Protein AF-A0A087UZH4-F1 (afdb_monomer_lite)

Radius of gyration: 19.2 Å; chains: 1; bounding box: 41×36×37 Å

Organism: Stegodyphus mimosarum (NCBI:txid407821)

Structure (mmCIF, N/CA/C/O backbone):
data_AF-A0A087UZH4-F1
#
_entry.id   AF-A0A087UZH4-F1
#
loop_
_atom_site.group_PDB
_atom_site.id
_atom_site.type_symbol
_atom_site.label_atom_id
_atom_site.label_alt_id
_atom_site.label_comp_id
_atom_site.label_asym_id
_atom_site.label_entity_id
_atom_site.label_seq_id
_atom_site.pdbx_PDB_ins_code
_atom_site.Cartn_x
_atom_site.Cartn_y
_atom_site.Cartn_z
_atom_site.occupancy
_atom_site.B_iso_or_equiv
_atom_site.auth_seq_id
_atom_site.auth_comp_id
_atom_site.auth_asym_id
_atom_site.auth_atom_id
_atom_site.pdbx_PDB_model_num
ATOM 1 N N . MET A 1 1 ? -0.709 10.609 -1.194 1.00 79.00 1 MET A N 1
ATOM 2 C CA . MET A 1 1 ? -0.709 10.057 -2.573 1.00 79.00 1 MET A CA 1
ATOM 3 C C . MET A 1 1 ? -0.017 10.911 -3.654 1.00 79.00 1 MET A C 1
ATOM 5 O O . MET A 1 1 ? 0.727 10.332 -4.428 1.00 79.00 1 MET A O 1
ATOM 9 N N . LYS A 1 2 ? -0.232 12.241 -3.793 1.00 94.94 2 LYS A N 1
ATOM 10 C CA . LYS A 1 2 ? 0.367 13.029 -4.912 1.00 94.94 2 LYS A CA 1
ATOM 11 C C . LYS A 1 2 ? 1.903 12.944 -4.979 1.00 94.94 2 LYS A C 1
ATOM 13 O O . LYS A 1 2 ? 2.435 12.729 -6.060 1.00 94.94 2 LYS A O 1
ATOM 18 N N . TYR A 1 3 ? 2.582 13.082 -3.837 1.00 96.75 3 TYR A N 1
ATOM 19 C CA . TYR A 1 3 ? 4.042 12.965 -3.746 1.00 96.75 3 TYR A CA 1
ATOM 20 C C . TYR A 1 3 ? 4.519 11.558 -4.125 1.00 96.75 3 TYR A C 1
ATOM 22 O O . TYR A 1 3 ? 5.307 11.410 -5.050 1.00 96.75 3 TYR A O 1
ATOM 30 N N . ALA A 1 4 ? 3.946 10.527 -3.499 1.00 96.62 4 ALA A N 1
ATOM 31 C CA . ALA A 1 4 ? 4.279 9.136 -3.792 1.00 96.62 4 ALA A CA 1
ATOM 32 C C . ALA A 1 4 ? 4.094 8.790 -5.279 1.00 96.62 4 ALA A C 1
ATOM 34 O O . ALA A 1 4 ? 5.011 8.280 -5.904 1.00 96.62 4 ALA A O 1
ATOM 35 N N . ARG A 1 5 ? 2.973 9.193 -5.896 1.00 95.81 5 ARG A N 1
ATOM 36 C CA . ARG A 1 5 ? 2.749 9.005 -7.341 1.00 95.81 5 ARG A CA 1
ATOM 37 C C . ARG A 1 5 ? 3.766 9.739 -8.210 1.00 95.81 5 ARG A C 1
ATOM 39 O O . ARG A 1 5 ? 4.195 9.192 -9.214 1.00 95.81 5 ARG A O 1
ATOM 46 N N . LYS A 1 6 ? 4.146 10.967 -7.837 1.00 98.12 6 LYS A N 1
ATOM 47 C CA . LYS A 1 6 ? 5.163 11.743 -8.565 1.00 98.12 6 LYS A CA 1
ATOM 48 C C . LYS A 1 6 ? 6.524 11.037 -8.562 1.00 98.12 6 LYS A C 1
ATOM 50 O O . LYS A 1 6 ? 7.261 11.162 -9.531 1.00 98.12 6 LYS A O 1
ATOM 55 N N . HIS A 1 7 ? 6.839 10.322 -7.486 1.00 97.44 7 HIS A N 1
ATOM 56 C CA . HIS A 1 7 ? 8.116 9.637 -7.290 1.00 97.44 7 HIS A CA 1
ATOM 57 C C . HIS A 1 7 ? 8.027 8.113 -7.464 1.00 97.44 7 HIS A C 1
ATOM 59 O O . HIS A 1 7 ? 8.961 7.414 -7.091 1.00 97.44 7 HIS A O 1
ATOM 65 N N . SER A 1 8 ? 6.923 7.595 -8.016 1.00 95.69 8 SER A N 1
ATOM 66 C CA . SER A 1 8 ? 6.686 6.154 -8.194 1.00 95.69 8 SER A CA 1
ATOM 67 C C . SER A 1 8 ? 6.899 5.325 -6.915 1.00 95.69 8 SER A C 1
ATOM 69 O O . SER A 1 8 ? 7.440 4.225 -6.956 1.00 95.69 8 SER A O 1
ATOM 71 N N . MET A 1 9 ? 6.475 5.863 -5.772 1.00 96.81 9 MET A N 1
ATOM 72 C CA . MET A 1 9 ? 6.561 5.219 -4.461 1.00 96.81 9 MET A CA 1
ATOM 73 C C . MET A 1 9 ? 5.226 4.579 -4.070 1.00 96.81 9 MET A C 1
ATOM 75 O O . MET A 1 9 ? 4.153 5.094 -4.406 1.00 96.81 9 MET A O 1
ATOM 79 N N . LEU A 1 10 ? 5.304 3.504 -3.286 1.00 95.69 10 LEU A N 1
ATOM 80 C CA . LEU A 1 10 ? 4.169 2.981 -2.526 1.00 95.69 10 LEU A CA 1
ATOM 81 C C . LEU A 1 10 ? 3.745 3.998 -1.452 1.00 95.69 10 LEU A C 1
ATOM 83 O O . LEU A 1 10 ? 4.550 4.807 -0.982 1.00 95.69 10 LEU A O 1
ATOM 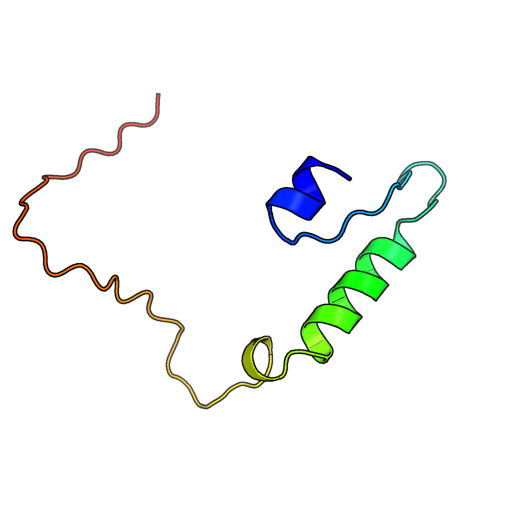87 N N . PHE A 1 11 ? 2.471 3.985 -1.069 1.00 97.19 11 PHE A N 1
ATOM 88 C CA . PHE A 1 11 ? 1.955 4.822 0.012 1.00 97.19 11 PHE A CA 1
ATOM 89 C C . PHE A 1 11 ? 0.868 4.069 0.766 1.00 97.19 11 PHE A C 1
ATOM 91 O O . PHE A 1 11 ? -0.143 3.710 0.168 1.00 97.19 11 PHE A O 1
ATOM 98 N N . ILE A 1 12 ? 1.060 3.932 2.076 1.00 96.94 12 ILE A N 1
ATOM 99 C CA . ILE A 1 12 ? 0.122 3.302 3.002 1.00 96.94 12 ILE A CA 1
ATOM 100 C C . ILE A 1 12 ? -0.135 4.271 4.149 1.00 96.94 12 ILE A C 1
ATOM 102 O O . ILE A 1 12 ? 0.799 4.841 4.714 1.00 96.94 12 ILE A O 1
ATOM 106 N N . GLU A 1 13 ? -1.408 4.492 4.466 1.00 97.31 13 GLU A N 1
ATOM 107 C CA . GLU A 1 13 ? -1.802 5.203 5.678 1.00 97.31 13 GLU A CA 1
ATOM 108 C C . GLU A 1 13 ? -1.823 4.203 6.835 1.00 97.31 13 GLU A C 1
ATOM 110 O O . GLU A 1 13 ? -2.488 3.171 6.752 1.00 97.31 13 GLU A O 1
ATOM 115 N N . ALA A 1 14 ? -1.053 4.479 7.887 1.00 98.00 14 ALA A N 1
ATOM 116 C CA . ALA A 1 14 ? -0.843 3.545 8.985 1.00 98.00 14 ALA A CA 1
ATOM 117 C C . ALA A 1 14 ? -0.764 4.262 10.340 1.00 98.00 14 ALA A C 1
ATOM 119 O O . ALA A 1 14 ? -0.346 5.418 10.431 1.00 98.00 14 ALA A O 1
ATOM 120 N N . SER A 1 15 ? -1.117 3.543 11.406 1.00 97.88 15 SER A N 1
ATOM 121 C CA . SER A 1 15 ? -1.003 3.975 12.798 1.00 97.88 15 SER A CA 1
ATOM 122 C C . SER A 1 15 ? -0.253 2.921 13.603 1.00 97.88 15 SER A C 1
ATOM 124 O O . SER A 1 15 ? -0.776 1.858 13.926 1.00 97.88 15 SER A O 1
ATOM 126 N N . ALA A 1 16 ? 0.975 3.250 14.007 1.00 97.88 16 ALA A N 1
ATOM 127 C CA . ALA A 1 16 ? 1.776 2.379 14.865 1.00 97.88 16 ALA A CA 1
ATOM 128 C C . ALA A 1 16 ? 1.136 2.146 16.247 1.00 97.88 16 ALA A C 1
ATOM 130 O O . ALA A 1 16 ? 1.365 1.113 16.864 1.00 97.88 16 ALA A O 1
ATOM 131 N N . LYS A 1 17 ? 0.316 3.088 16.736 1.00 97.88 17 LYS A N 1
ATOM 132 C CA . LYS A 1 17 ? -0.329 2.999 18.056 1.00 97.88 17 LYS A CA 1
ATOM 133 C C . LYS A 1 17 ? -1.446 1.956 18.093 1.00 97.88 17 LYS A C 1
ATOM 135 O O . LYS A 1 17 ? -1.636 1.305 19.114 1.00 97.88 17 LYS A O 1
ATOM 140 N N . THR A 1 18 ? -2.211 1.865 17.010 1.00 98.31 18 THR A N 1
ATOM 141 C CA . THR A 1 18 ? -3.354 0.948 16.872 1.00 98.31 18 THR A CA 1
ATOM 142 C C . THR A 1 18 ? -3.018 -0.274 16.021 1.00 98.31 18 THR A C 1
ATOM 144 O O . THR A 1 18 ? -3.851 -1.159 15.882 1.00 98.31 18 THR A O 1
ATOM 147 N N . CYS A 1 19 ? -1.791 -0.337 15.497 1.00 96.69 19 CYS A N 1
ATOM 148 C CA . CYS A 1 19 ? -1.310 -1.338 14.545 1.00 96.69 19 CYS A CA 1
ATOM 149 C C . CYS A 1 19 ? -2.035 -1.322 13.186 1.00 96.69 19 CYS A C 1
ATOM 151 O O . CYS A 1 19 ? -1.856 -2.244 12.390 1.00 96.69 19 CYS A O 1
ATOM 153 N N . ASP A 1 20 ? -2.793 -0.268 12.876 1.00 98.50 20 ASP A N 1
ATOM 154 C CA . ASP A 1 20 ? -3.497 -0.148 11.598 1.00 98.50 20 ASP A CA 1
ATOM 155 C C . ASP A 1 20 ? -2.494 0.049 10.458 1.00 98.50 20 ASP A C 1
ATOM 157 O O . ASP A 1 20 ? -1.613 0.906 10.538 1.00 98.50 20 ASP A O 1
ATOM 161 N N . GLY A 1 21 ? -2.607 -0.745 9.393 1.00 97.38 21 GLY A N 1
ATOM 162 C CA . GLY A 1 21 ? -1.810 -0.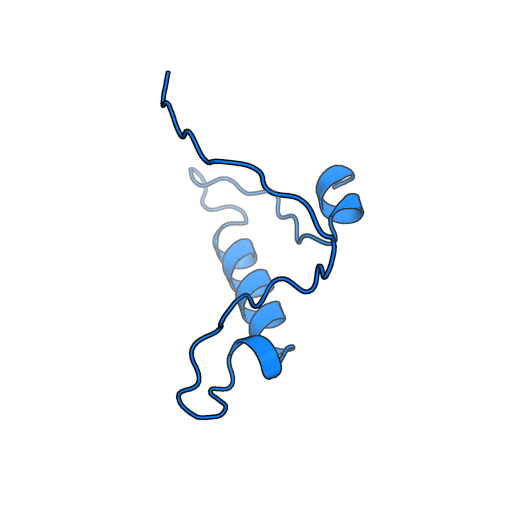595 8.168 1.00 97.38 21 GLY A CA 1
ATOM 163 C C . GLY A 1 21 ? -0.320 -0.944 8.286 1.00 97.38 21 GLY A C 1
ATOM 164 O O . GLY A 1 21 ? 0.370 -0.957 7.271 1.00 97.38 21 GLY A O 1
ATOM 165 N N . VAL A 1 22 ? 0.189 -1.266 9.483 1.00 98.38 22 VAL A N 1
ATOM 166 C CA . VAL A 1 22 ? 1.621 -1.545 9.702 1.00 98.38 22 VAL A CA 1
ATOM 167 C C . VAL A 1 22 ? 2.057 -2.798 8.950 1.00 98.38 22 VAL A C 1
ATOM 169 O O . VAL A 1 22 ? 3.011 -2.741 8.186 1.00 98.38 22 VAL A O 1
ATOM 172 N N . GLN A 1 23 ? 1.344 -3.914 9.124 1.00 97.94 23 GLN A N 1
ATOM 173 C CA . GLN A 1 23 ? 1.668 -5.173 8.448 1.00 97.94 23 GLN A CA 1
ATOM 174 C C . GLN A 1 23 ? 1.565 -5.039 6.923 1.00 97.94 23 GLN A C 1
ATOM 176 O O . GLN A 1 23 ? 2.505 -5.391 6.216 1.00 97.94 23 GLN A O 1
ATOM 181 N N . CYS A 1 24 ? 0.477 -4.434 6.442 1.00 97.69 24 CYS A N 1
ATOM 182 C CA . CYS A 1 24 ? 0.252 -4.174 5.021 1.00 97.69 24 CYS A CA 1
ATOM 183 C C . CYS A 1 24 ? 1.406 -3.370 4.391 1.00 97.69 24 CYS A C 1
ATOM 185 O O . CYS A 1 24 ? 1.878 -3.710 3.311 1.00 97.69 24 CYS A O 1
ATOM 187 N N . ALA A 1 25 ? 1.941 -2.362 5.094 1.00 97.88 25 ALA A N 1
ATOM 188 C CA . ALA A 1 25 ? 3.074 -1.578 4.598 1.00 97.88 25 ALA A CA 1
ATOM 189 C C . ALA A 1 25 ? 4.337 -2.417 4.347 1.00 97.88 25 ALA A C 1
ATOM 191 O O . ALA A 1 25 ? 5.080 -2.134 3.406 1.00 97.88 25 ALA A O 1
ATOM 192 N N . PHE A 1 26 ? 4.579 -3.450 5.159 1.00 98.38 26 PHE A N 1
ATOM 193 C CA . PHE A 1 26 ? 5.679 -4.385 4.925 1.00 98.38 26 PHE A CA 1
ATOM 194 C C . PHE A 1 26 ? 5.339 -5.404 3.837 1.00 98.38 26 PHE A C 1
ATOM 196 O O . PHE A 1 26 ? 6.189 -5.679 2.996 1.00 98.38 26 PHE A O 1
ATOM 203 N N . GLU A 1 27 ? 4.119 -5.938 3.825 1.00 98.12 27 GLU A N 1
ATOM 204 C CA . GLU A 1 27 ? 3.681 -6.924 2.831 1.00 98.12 27 GLU A CA 1
ATOM 205 C C . GLU A 1 27 ? 3.727 -6.356 1.411 1.00 98.12 27 GLU A C 1
ATOM 207 O O . GLU A 1 27 ? 4.391 -6.938 0.555 1.00 98.12 27 GLU A O 1
ATOM 212 N N . GLU A 1 28 ? 3.134 -5.181 1.174 1.00 97.50 28 GLU A N 1
ATOM 213 C CA . GLU A 1 28 ? 3.148 -4.544 -0.149 1.00 97.50 28 GLU A CA 1
ATOM 214 C C . GLU A 1 28 ? 4.572 -4.208 -0.614 1.00 97.50 28 GLU A C 1
ATOM 216 O O . GLU A 1 28 ? 4.898 -4.332 -1.798 1.00 97.50 28 GLU A O 1
ATOM 221 N N . LEU A 1 29 ? 5.450 -3.806 0.312 1.00 97.50 29 LEU A N 1
ATOM 222 C CA . LEU A 1 29 ? 6.852 -3.544 -0.002 1.00 97.50 29 LEU A CA 1
ATOM 223 C C . LEU A 1 29 ? 7.583 -4.827 -0.410 1.00 97.50 29 LEU A C 1
ATOM 225 O O . LEU A 1 29 ? 8.251 -4.852 -1.445 1.00 97.50 29 LEU A O 1
ATOM 229 N N . VAL A 1 30 ? 7.476 -5.880 0.403 1.00 98.19 30 VAL A N 1
ATOM 230 C CA . VAL A 1 30 ? 8.160 -7.157 0.162 1.00 98.19 30 VAL A CA 1
ATOM 231 C C . VAL A 1 30 ? 7.656 -7.790 -1.127 1.00 98.19 30 VAL A C 1
ATOM 233 O O . VAL A 1 30 ? 8.465 -8.214 -1.951 1.00 98.19 30 VAL A O 1
ATOM 236 N N . GLU A 1 31 ? 6.343 -7.794 -1.349 1.00 98.00 31 GLU A N 1
ATOM 237 C CA . GLU A 1 31 ? 5.747 -8.302 -2.580 1.00 98.00 31 GLU A CA 1
ATOM 238 C C . GLU A 1 31 ? 6.317 -7.577 -3.806 1.00 98.00 31 GLU A C 1
ATOM 240 O O . GLU A 1 31 ? 6.730 -8.220 -4.775 1.00 98.00 31 GLU A O 1
ATOM 245 N N . LYS A 1 32 ? 6.435 -6.244 -3.745 1.00 96.69 32 LYS A N 1
ATOM 246 C CA . LYS A 1 32 ? 6.965 -5.451 -4.858 1.00 96.69 32 LYS A CA 1
ATOM 247 C C . LYS A 1 32 ? 8.438 -5.738 -5.157 1.00 96.69 32 LYS A C 1
ATOM 249 O O . LYS A 1 32 ? 8.830 -5.751 -6.328 1.00 96.69 32 LYS A O 1
ATOM 254 N N . ILE A 1 33 ? 9.243 -5.969 -4.118 1.00 96.88 33 ILE A N 1
ATOM 255 C CA . ILE A 1 33 ? 10.652 -6.361 -4.255 1.00 96.88 33 ILE A CA 1
ATOM 256 C C . ILE A 1 33 ? 10.744 -7.736 -4.917 1.00 96.88 33 ILE A C 1
ATOM 258 O O . ILE A 1 33 ? 11.452 -7.878 -5.909 1.00 96.88 33 ILE A O 1
ATOM 262 N N . LEU A 1 34 ? 9.992 -8.725 -4.427 1.00 96.00 34 LEU A N 1
ATOM 263 C CA . LEU A 1 34 ? 10.030 -10.094 -4.951 1.00 96.00 34 LEU A CA 1
ATOM 264 C C . LEU A 1 34 ? 9.580 -10.174 -6.417 1.00 96.00 34 LEU A C 1
ATOM 266 O O . LEU A 1 34 ? 10.178 -10.902 -7.205 1.00 96.00 34 LEU A O 1
ATOM 270 N N . GLN A 1 35 ? 8.595 -9.362 -6.810 1.00 96.62 35 GLN A N 1
ATOM 271 C CA . GLN A 1 35 ? 8.152 -9.209 -8.202 1.00 96.62 35 GLN A CA 1
ATOM 272 C C . GLN A 1 35 ? 9.200 -8.564 -9.128 1.00 96.62 35 GLN A C 1
ATOM 274 O O . GLN A 1 35 ? 8.976 -8.494 -10.337 1.00 96.62 35 GLN A O 1
ATOM 279 N N . THR A 1 36 ? 10.333 -8.097 -8.592 1.00 95.62 36 THR A N 1
ATOM 280 C CA . THR A 1 36 ? 11.438 -7.491 -9.346 1.00 95.62 36 THR A CA 1
ATOM 281 C C . THR A 1 36 ? 12.724 -8.313 -9.148 1.00 95.62 36 THR A C 1
ATOM 283 O O . THR A 1 36 ? 13.569 -7.930 -8.339 1.00 95.62 36 THR A O 1
ATOM 286 N N . PRO A 1 37 ? 12.893 -9.433 -9.880 1.00 88.75 37 PRO A N 1
ATOM 287 C CA . PRO A 1 37 ? 14.019 -10.370 -9.748 1.00 88.75 37 PRO A CA 1
ATOM 288 C C . PRO A 1 37 ? 15.406 -9.708 -9.633 1.00 88.75 37 PRO A C 1
ATOM 290 O O . PRO A 1 37 ? 16.132 -9.944 -8.670 1.00 88.75 37 PRO A O 1
ATOM 293 N N . GLY A 1 38 ? 15.713 -8.730 -10.496 1.00 89.69 38 GLY A N 1
ATOM 294 C CA . GLY A 1 38 ? 17.004 -8.022 -10.500 1.00 89.69 38 GLY A CA 1
ATOM 295 C C . GLY A 1 38 ? 17.312 -7.125 -9.288 1.00 89.69 38 GLY A C 1
ATOM 296 O O . GLY A 1 38 ? 18.353 -6.474 -9.276 1.00 89.69 38 GLY A O 1
ATOM 297 N N . LEU A 1 39 ? 16.423 -7.038 -8.292 1.00 89.19 39 LEU A N 1
ATOM 298 C CA . LEU A 1 39 ? 16.659 -6.304 -7.043 1.00 89.19 39 LEU A CA 1
ATOM 299 C C . LEU A 1 39 ? 17.160 -7.207 -5.901 1.00 89.19 39 LEU A C 1
ATOM 301 O O . LEU A 1 39 ? 17.796 -6.708 -4.973 1.00 89.19 39 LEU A O 1
ATOM 305 N N . TRP A 1 40 ? 16.858 -8.508 -5.943 1.00 90.19 40 TRP A N 1
ATOM 306 C CA . TRP A 1 40 ? 17.146 -9.456 -4.857 1.00 90.19 40 TRP A CA 1
ATOM 307 C C . TRP A 1 40 ? 17.908 -10.706 -5.312 1.00 90.19 40 TRP A C 1
ATOM 309 O O . TRP A 1 40 ? 18.494 -11.391 -4.473 1.00 90.19 40 TRP A O 1
ATOM 319 N N . GLU A 1 41 ? 17.922 -11.008 -6.610 1.00 87.50 41 GLU A N 1
ATOM 320 C CA . GLU A 1 41 ? 18.745 -12.075 -7.171 1.00 87.50 41 GLU A CA 1
ATOM 321 C C . GLU A 1 41 ? 20.225 -11.671 -7.135 1.00 87.50 41 GLU A C 1
ATOM 323 O O . GLU A 1 41 ? 20.627 -10.613 -7.622 1.00 87.50 41 GLU A O 1
ATOM 328 N N . THR A 1 42 ? 21.059 -12.514 -6.527 1.00 77.06 42 THR A N 1
ATOM 329 C CA . THR A 1 42 ? 22.502 -12.271 -6.439 1.00 77.06 42 THR A CA 1
ATOM 330 C C . THR A 1 42 ? 23.208 -12.848 -7.665 1.00 77.06 42 THR A C 1
ATOM 332 O O . THR A 1 42 ? 23.616 -14.009 -7.675 1.00 77.06 42 THR A O 1
ATOM 335 N N . GLU A 1 43 ? 23.407 -12.027 -8.690 1.00 68.69 43 GLU A N 1
ATOM 336 C CA . GLU A 1 43 ? 24.197 -12.367 -9.880 1.00 68.69 43 GLU A CA 1
ATOM 337 C C . GLU A 1 43 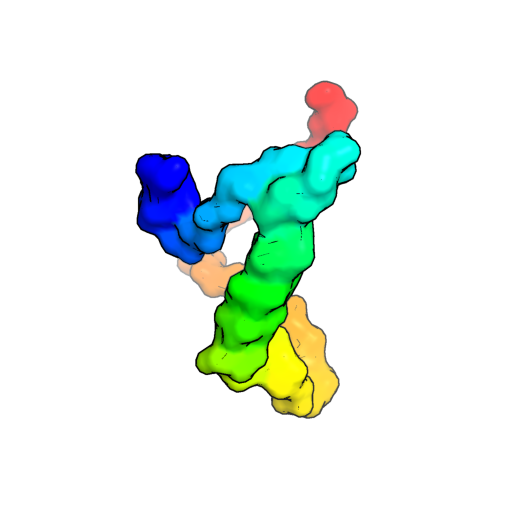? 25.710 -12.294 -9.579 1.00 68.69 43 GLU A C 1
ATOM 339 O O . GLU A 1 43 ? 26.400 -11.405 -10.065 1.00 68.69 43 GLU A O 1
ATOM 344 N N . THR A 1 44 ? 26.273 -13.210 -8.779 1.00 64.25 44 THR A N 1
ATOM 345 C CA . THR A 1 44 ? 27.732 -13.286 -8.479 1.00 64.25 44 THR A CA 1
ATOM 346 C C . THR A 1 44 ? 28.332 -12.018 -7.799 1.00 64.25 44 THR A C 1
ATOM 348 O O . THR A 1 44 ? 27.683 -10.979 -7.712 1.00 64.25 44 THR A O 1
ATOM 351 N N . PRO A 1 45 ? 29.536 -12.058 -7.182 1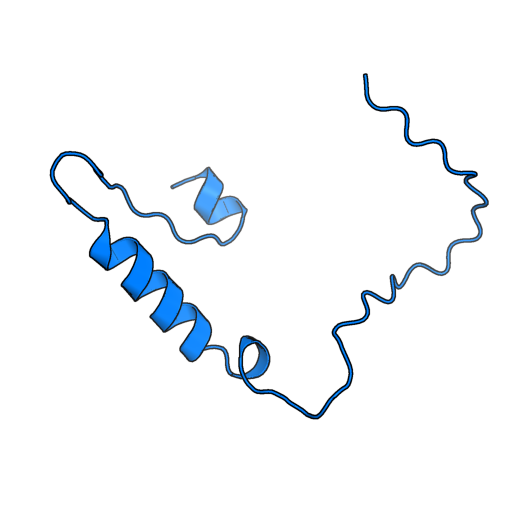.00 55.50 45 PRO A N 1
ATOM 352 C CA . PRO A 1 45 ? 29.987 -11.010 -6.265 1.00 55.50 45 PRO A CA 1
ATOM 353 C C . PRO A 1 45 ? 30.610 -9.836 -7.026 1.00 55.50 45 PRO A C 1
ATOM 355 O O . PRO A 1 45 ? 31.817 -9.601 -6.972 1.00 55.50 45 PRO A O 1
ATOM 358 N N . HIS A 1 46 ? 29.796 -9.072 -7.738 1.00 53.88 46 HIS A N 1
ATOM 359 C CA . HIS A 1 46 ? 30.167 -7.733 -8.167 1.00 53.88 46 HIS A CA 1
ATOM 360 C C . HIS A 1 46 ? 29.263 -6.772 -7.422 1.00 53.88 46 HIS A C 1
ATOM 362 O O . HIS A 1 46 ? 28.116 -6.540 -7.789 1.00 53.88 46 HIS A O 1
ATOM 368 N N . GLY A 1 47 ? 29.789 -6.291 -6.290 1.00 59.78 47 GLY A N 1
ATOM 369 C CA . GLY A 1 47 ? 29.136 -5.275 -5.482 1.00 59.78 47 GLY A CA 1
ATOM 370 C C . GLY A 1 47 ? 28.634 -4.146 -6.371 1.00 59.78 47 GLY A C 1
ATOM 371 O O . GLY A 1 47 ? 29.288 -3.772 -7.345 1.00 59.78 47 GLY A O 1
ATOM 372 N N . PHE A 1 48 ? 27.454 -3.637 -6.036 1.00 61.38 48 PHE A N 1
ATOM 373 C CA . PHE A 1 48 ? 26.823 -2.527 -6.727 1.00 61.38 48 PHE A CA 1
ATOM 374 C C . PHE A 1 48 ? 27.760 -1.309 -6.704 1.00 61.38 48 PHE A C 1
ATOM 376 O O . PHE A 1 48 ? 27.840 -0.573 -5.721 1.00 61.38 48 PHE A O 1
ATOM 383 N N . SER A 1 49 ? 28.536 -1.143 -7.773 1.00 59.88 49 SER A N 1
ATOM 384 C CA . SER A 1 49 ? 29.391 0.013 -7.984 1.00 59.88 49 SER A CA 1
ATOM 385 C C . SER A 1 49 ? 28.562 1.034 -8.742 1.00 59.88 49 SER A C 1
ATOM 387 O O . SER A 1 49 ? 28.241 0.832 -9.912 1.00 59.88 49 SER A O 1
ATOM 389 N N . LEU A 1 50 ? 28.193 2.119 -8.061 1.00 55.41 50 LEU A N 1
ATOM 390 C CA . LEU A 1 50 ? 27.685 3.325 -8.704 1.00 55.41 50 LEU A CA 1
ATOM 391 C C . LEU A 1 50 ? 28.824 3.934 -9.533 1.00 55.41 50 LEU A C 1
ATOM 393 O O . LEU A 1 50 ? 29.499 4.863 -9.098 1.00 55.41 50 LEU A O 1
ATOM 397 N N . THR A 1 51 ? 29.097 3.377 -10.711 1.00 52.50 51 THR A N 1
ATOM 398 C CA . THR A 1 51 ? 29.917 4.049 -11.712 1.00 52.50 51 THR A CA 1
ATOM 399 C C . THR A 1 51 ? 29.052 5.118 -12.357 1.00 52.50 51 THR A C 1
ATOM 401 O O . THR A 1 51 ? 28.249 4.869 -13.252 1.00 52.50 51 THR A O 1
ATOM 404 N N . ASP A 1 52 ? 29.191 6.328 -11.827 1.00 53.47 52 ASP A N 1
ATOM 405 C CA . ASP A 1 52 ? 28.575 7.536 -12.352 1.00 53.47 52 ASP A CA 1
ATOM 406 C C . ASP A 1 52 ? 29.002 7.732 -13.818 1.00 53.47 52 ASP A C 1
ATOM 408 O O . ASP A 1 52 ? 30.163 8.020 -14.130 1.00 53.47 52 ASP A O 1
ATOM 412 N N . ILE A 1 53 ? 28.067 7.537 -14.749 1.00 56.59 53 ILE A N 1
ATOM 413 C CA . ILE A 1 53 ? 28.250 7.893 -16.155 1.00 56.59 53 ILE A CA 1
ATOM 414 C C . ILE A 1 53 ? 28.012 9.398 -16.265 1.00 56.59 53 ILE A C 1
ATOM 416 O O . ILE A 1 53 ? 26.933 9.864 -16.616 1.00 56.59 53 ILE A O 1
ATOM 420 N N . SER A 1 54 ? 29.064 10.168 -16.012 1.00 41.97 54 SER A N 1
ATOM 421 C CA . SER A 1 54 ? 29.219 11.495 -16.597 1.00 41.97 54 SER A CA 1
ATOM 422 C C . SER A 1 54 ? 30.679 11.707 -16.983 1.00 41.97 54 SER A C 1
ATOM 424 O O . SER A 1 54 ? 31.520 12.183 -16.227 1.00 41.97 54 SER A O 1
ATOM 426 N N . LYS A 1 55 ? 30.994 11.366 -18.237 1.00 45.19 55 LYS A N 1
ATOM 427 C CA . LYS A 1 55 ? 32.087 12.042 -18.936 1.00 45.19 55 LYS A CA 1
ATOM 428 C C . LYS A 1 55 ? 31.653 13.493 -19.127 1.00 45.19 55 LYS A C 1
ATOM 430 O O . LYS A 1 55 ? 31.022 13.841 -20.120 1.00 45.19 55 LYS A O 1
ATOM 435 N N . THR A 1 56 ? 31.950 14.334 -18.152 1.00 41.81 56 THR A N 1
ATOM 436 C CA . THR A 1 56 ? 31.995 15.779 -18.336 1.00 41.81 56 THR A CA 1
ATOM 437 C C . THR A 1 56 ? 33.227 16.264 -17.602 1.00 41.81 56 THR A C 1
ATOM 439 O O . THR A 1 56 ?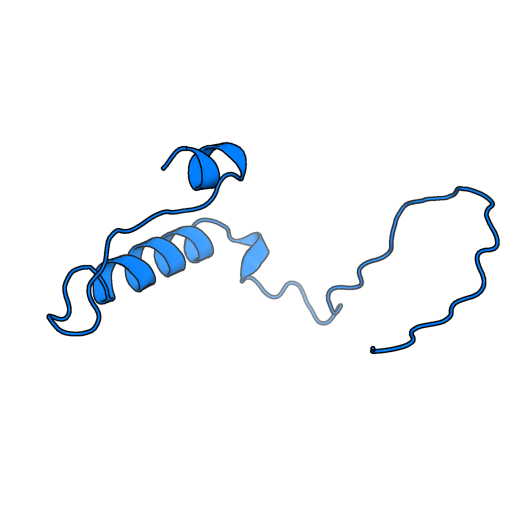 33.366 16.092 -16.396 1.00 41.81 56 THR A O 1
ATOM 442 N N . GLU A 1 57 ? 34.169 16.778 -18.380 1.00 51.47 57 GLU A N 1
ATOM 443 C CA . GLU A 1 57 ? 35.378 17.421 -17.896 1.00 51.47 57 GLU A CA 1
ATOM 444 C C . GLU A 1 57 ? 34.976 18.541 -16.930 1.00 51.47 57 GLU A C 1
ATOM 446 O O . GLU A 1 57 ? 34.358 19.529 -17.319 1.00 51.47 57 GLU A O 1
ATOM 451 N N . GLY A 1 58 ? 35.265 18.351 -15.647 1.00 45.25 58 GLY A N 1
ATOM 452 C CA . GLY A 1 58 ? 34.843 19.272 -14.604 1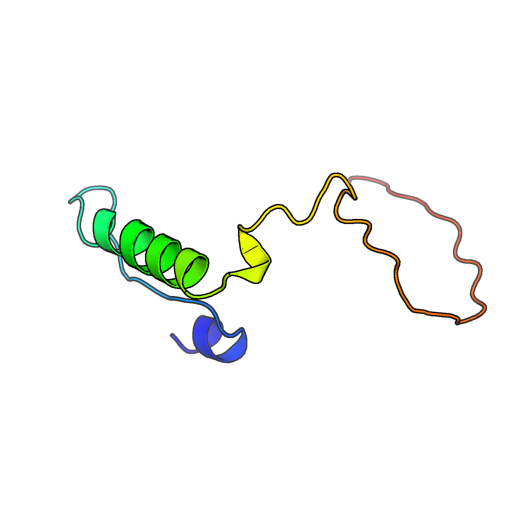.00 45.25 58 GLY A CA 1
ATOM 453 C C . GLY A 1 58 ? 35.508 18.923 -13.287 1.00 45.25 58 GLY A C 1
ATOM 454 O O . GLY A 1 58 ? 34.947 18.209 -12.465 1.00 45.25 58 GLY A O 1
ATOM 455 N N . SER A 1 59 ? 36.729 19.421 -13.098 1.00 62.28 59 SER A N 1
ATOM 456 C CA . SER A 1 59 ? 37.382 19.465 -11.791 1.00 62.28 59 SER A CA 1
ATOM 457 C C . SER A 1 59 ? 36.482 20.215 -10.803 1.00 62.28 59 SER A C 1
ATOM 459 O O . SER A 1 59 ? 36.257 21.414 -10.963 1.00 62.28 59 SER A O 1
ATOM 461 N N . CYS A 1 60 ? 35.965 19.524 -9.789 1.00 44.59 60 CYS A N 1
ATOM 462 C CA . CYS A 1 60 ? 35.355 20.151 -8.622 1.00 44.59 60 CYS A CA 1
ATOM 463 C C . CYS A 1 60 ? 35.919 19.480 -7.371 1.00 44.59 60 CYS A C 1
ATOM 465 O O . CYS A 1 60 ? 35.561 18.366 -6.992 1.00 44.59 60 CYS A O 1
ATOM 467 N N . THR A 1 61 ? 36.889 20.172 -6.787 1.00 52.72 61 THR A N 1
ATOM 468 C CA . THR A 1 61 ? 37.537 19.892 -5.512 1.00 52.72 61 THR A CA 1
ATOM 469 C C . THR A 1 61 ? 36.505 19.825 -4.391 1.00 52.72 61 THR A C 1
ATOM 471 O O . THR A 1 61 ? 35.776 20.788 -4.156 1.00 52.72 61 THR A O 1
ATOM 474 N N . GLY A 1 62 ? 36.456 18.689 -3.698 1.00 58.31 62 GLY A N 1
ATOM 475 C CA . GLY A 1 62 ? 35.560 18.478 -2.572 1.00 58.31 62 GLY A CA 1
ATOM 476 C C . GLY A 1 62 ? 35.860 19.383 -1.381 1.00 58.31 62 GLY A C 1
ATOM 477 O O . GLY A 1 62 ? 37.018 19.578 -1.033 1.00 58.31 62 GLY A O 1
ATOM 478 N N . TYR A 1 63 ? 34.799 19.840 -0.718 1.00 56.31 63 TYR A N 1
ATOM 479 C CA . TYR A 1 63 ? 34.783 20.125 0.715 1.00 56.31 63 TYR A CA 1
ATOM 480 C C . TYR A 1 63 ? 33.399 19.768 1.267 1.00 56.31 63 TYR A C 1
ATOM 482 O O . TYR A 1 63 ? 32.394 20.388 0.929 1.00 56.31 63 TYR A O 1
ATOM 490 N N . CYS A 1 64 ? 33.362 18.728 2.103 1.00 49.69 64 CYS A N 1
ATOM 491 C CA . CYS A 1 64 ? 32.257 18.431 3.002 1.00 49.69 64 CYS A CA 1
ATOM 492 C C . CYS A 1 64 ? 32.540 19.180 4.306 1.00 49.69 64 CYS A C 1
ATOM 494 O O . CYS A 1 64 ? 33.516 18.866 4.987 1.00 49.69 64 CYS A O 1
ATOM 496 N N . SER A 1 65 ? 31.704 20.158 4.640 1.00 51.97 65 SER A N 1
ATOM 497 C CA . SER A 1 65 ? 31.673 20.746 5.977 1.00 51.97 65 SER A CA 1
ATOM 498 C C . SER A 1 65 ? 30.262 20.590 6.509 1.00 51.97 65 SER A C 1
ATOM 500 O O . SER A 1 65 ? 29.325 21.186 5.986 1.00 51.97 65 SER A O 1
ATOM 502 N N . MET A 1 66 ? 30.132 19.746 7.528 1.00 47.03 66 MET A N 1
ATOM 503 C CA . MET A 1 66 ? 28.933 19.641 8.343 1.00 47.03 66 MET A CA 1
ATOM 504 C C . MET A 1 66 ? 28.874 20.894 9.229 1.00 47.03 66 MET A C 1
ATOM 506 O O . MET A 1 66 ? 29.690 21.029 10.142 1.00 47.03 66 MET A O 1
ATOM 510 N N . ILE A 1 67 ? 27.945 21.803 8.922 1.00 38.69 67 ILE A N 1
ATOM 511 C CA . ILE A 1 67 ? 27.314 22.725 9.877 1.00 38.69 67 ILE A CA 1
ATOM 512 C C . ILE A 1 67 ? 25.808 22.729 9.638 1.00 38.69 67 ILE A C 1
ATOM 514 O O . ILE A 1 67 ? 25.406 22.645 8.454 1.00 38.69 67 ILE A O 1
#

Secondary structure (DSSP, 8-state):
-HHHHHTT------BTTTTBTHHHHHHHHHHHHHT-GGGT---SS----------------------

InterPro domains:
  IPR027417 P-loop containing nucleoside triphosphate hydrolase [G3DSA:3.40.50.300] (1-46)
  IPR027417 P-loop containing nucleoside triphosphate hydrolase [SSF52540] (2-48)

Sequence (67 aa):
MKYARKHSMLFIEASAKTCDGVQCAFEELVEKILQTPGLWETETPHGFSLTDISKTEGSCTGYCSMI

pLDDT: mean 79.6, std 21.25, range [38.69, 98.5]

Foldseek 3Di:
DVVCVVVVHDDFDADPVVRRRVVVVVVVVVVVQVVPCVNPPDPPPDPPDPPPPDPDPDDDDDDDDDD